Protein AF-A0A523IUK3-F1 (afdb_monomer)

Nearest PDB structures (foldseek):
  2kmu-assembly1_A  TM=2.994E-01  e=9.743E+00  Homo sapiens

Solvent-accessible surface area (backbone atoms only — not comparable to full-atom values): 3708 Å² total; per-residue (Å²): 112,72,68,64,54,51,54,51,37,58,76,69,48,67,62,69,80,40,85,72,59,92,56,83,81,86,53,64,70,60,70,72,38,57,77,92,47,40,65,58,54,52,50,40,46,74,74,66,54,66,84,78,81,75,82,126

Structure (mmCIF, N/CA/C/O backbone):
data_AF-A0A523IUK3-F1
#
_entry.id   AF-A0A523IUK3-F1
#
loop_
_atom_site.group_PDB
_atom_site.id
_atom_site.type_symbol
_atom_site.label_atom_id
_atom_site.label_alt_id
_atom_site.label_comp_id
_atom_site.label_asym_id
_atom_site.label_entity_id
_atom_site.label_seq_id
_atom_site.pdbx_PDB_ins_code
_atom_site.Cartn_x
_atom_site.Cartn_y
_atom_site.Cartn_z
_atom_site.occupancy
_atom_site.B_iso_or_equiv
_atom_site.auth_seq_id
_atom_site.auth_comp_id
_atom_site.auth_asym_id
_atom_site.auth_atom_id
_atom_site.pdbx_PDB_model_num
ATOM 1 N N . MET A 1 1 ? 3.431 -7.558 19.440 1.00 69.31 1 MET A N 1
ATOM 2 C CA . MET A 1 1 ? 3.496 -7.951 18.016 1.00 69.31 1 MET A CA 1
ATOM 3 C C . MET A 1 1 ? 2.889 -6.852 17.157 1.00 69.31 1 MET A C 1
ATOM 5 O O . MET A 1 1 ? 1.909 -6.258 17.601 1.00 69.31 1 MET A O 1
ATOM 9 N N . PRO A 1 2 ? 3.462 -6.541 15.986 1.00 81.69 2 PRO A N 1
ATOM 10 C CA . PRO A 1 2 ? 2.932 -5.527 15.077 1.00 81.69 2 PRO A CA 1
ATOM 11 C C . PRO A 1 2 ? 1.542 -5.882 14.528 1.00 81.69 2 PRO A C 1
ATOM 13 O O . PRO A 1 2 ? 0.699 -4.991 14.470 1.00 81.69 2 PRO A O 1
ATOM 16 N N . GLU A 1 3 ? 1.240 -7.157 14.240 1.00 86.88 3 GLU A N 1
ATOM 17 C CA . GLU A 1 3 ? -0.097 -7.542 13.749 1.00 86.88 3 GLU A CA 1
ATOM 18 C C . GLU A 1 3 ? -1.216 -7.218 14.747 1.00 86.88 3 GLU A C 1
ATOM 20 O O . GLU A 1 3 ? -2.264 -6.709 14.361 1.00 86.88 3 GLU A O 1
ATOM 25 N N . ALA A 1 4 ? -0.981 -7.440 16.045 1.00 91.06 4 ALA A N 1
ATOM 26 C CA . ALA A 1 4 ? -1.964 -7.132 17.086 1.00 91.06 4 ALA A CA 1
ATOM 27 C C . ALA A 1 4 ? -2.308 -5.633 17.134 1.00 91.06 4 ALA A C 1
ATOM 29 O O . ALA A 1 4 ? -3.462 -5.269 17.335 1.00 91.06 4 ALA A O 1
ATOM 30 N N . ARG A 1 5 ? -1.316 -4.763 16.897 1.00 88.06 5 ARG A N 1
ATOM 31 C CA . ARG A 1 5 ? -1.511 -3.305 16.867 1.00 88.06 5 ARG A CA 1
ATOM 32 C C . ARG A 1 5 ? -2.279 -2.856 15.626 1.00 88.06 5 ARG A C 1
ATOM 34 O O . ARG A 1 5 ? -3.119 -1.973 15.731 1.00 88.06 5 ARG A O 1
ATOM 41 N N . ILE A 1 6 ? -2.006 -3.473 14.474 1.00 87.81 6 ILE A N 1
ATOM 42 C CA . ILE A 1 6 ? -2.733 -3.195 13.227 1.00 87.81 6 ILE A CA 1
ATOM 43 C C . ILE A 1 6 ? -4.204 -3.589 13.391 1.00 87.81 6 ILE A C 1
ATOM 45 O O . ILE A 1 6 ? -5.083 -2.785 13.100 1.00 87.81 6 ILE A O 1
ATOM 49 N N . ASN A 1 7 ? -4.476 -4.781 13.928 1.00 90.06 7 ASN A N 1
ATOM 50 C CA . ASN A 1 7 ? -5.843 -5.260 14.137 1.00 90.06 7 ASN A CA 1
ATOM 51 C C . ASN A 1 7 ? -6.636 -4.382 15.116 1.00 90.06 7 ASN A C 1
ATOM 53 O O . ASN A 1 7 ? -7.818 -4.137 14.890 1.00 90.06 7 ASN A O 1
ATOM 57 N N . GLU A 1 8 ? -5.999 -3.873 16.175 1.00 90.94 8 GLU A N 1
ATOM 58 C CA . GLU A 1 8 ? -6.643 -2.939 17.106 1.00 90.94 8 GLU A CA 1
ATOM 59 C C . GLU A 1 8 ? -7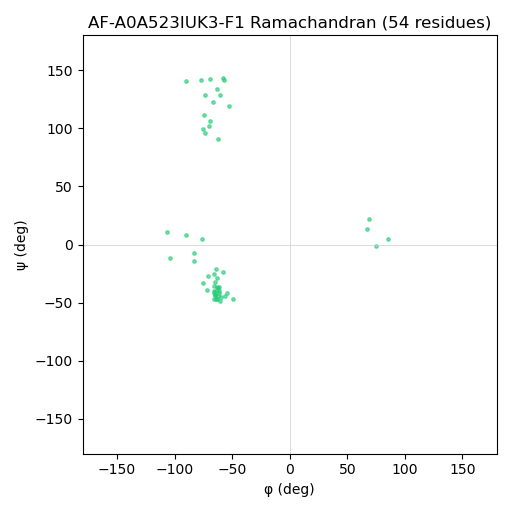.008 -1.608 16.425 1.00 90.94 8 GLU A C 1
ATOM 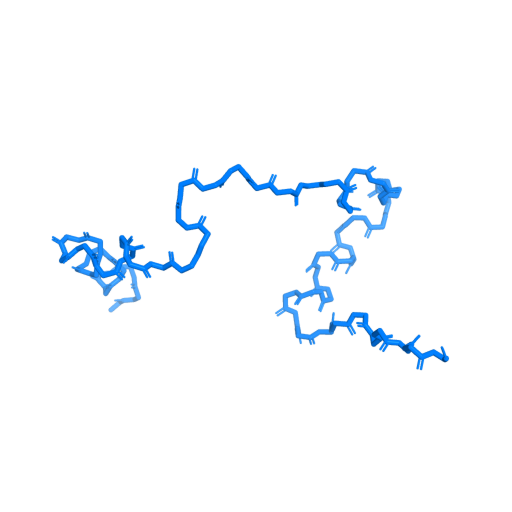61 O O . GLU A 1 8 ? -8.120 -1.114 16.603 1.00 90.94 8 GLU A O 1
ATOM 66 N N . ALA A 1 9 ? -6.109 -1.054 15.607 1.00 86.94 9 ALA A N 1
ATOM 67 C CA . ALA A 1 9 ? -6.364 0.170 14.848 1.00 86.94 9 ALA A CA 1
ATOM 68 C C . ALA A 1 9 ? -7.471 -0.016 13.787 1.00 86.94 9 ALA A C 1
ATOM 70 O O . ALA A 1 9 ? -8.292 0.880 13.591 1.00 86.94 9 ALA A O 1
ATOM 71 N N . VAL A 1 10 ? -7.555 -1.199 13.159 1.00 87.06 10 VAL A N 1
ATOM 72 C CA . VAL A 1 10 ? -8.672 -1.568 12.267 1.00 87.06 10 VAL A CA 1
ATOM 73 C C . VAL A 1 10 ? -9.986 -1.625 13.045 1.00 87.06 10 VAL A C 1
ATOM 75 O O . VAL A 1 10 ? -10.970 -1.036 12.611 1.00 87.06 10 VAL A O 1
ATOM 78 N N . ALA A 1 11 ? -10.008 -2.272 14.215 1.00 90.56 11 ALA A N 1
ATOM 79 C CA . ALA A 1 11 ? -11.212 -2.374 15.045 1.00 90.56 11 ALA A CA 1
ATOM 80 C C . ALA A 1 11 ? -11.718 -1.010 15.550 1.00 90.56 11 ALA A C 1
ATOM 82 O O . ALA A 1 11 ? -12.916 -0.837 15.765 1.00 90.56 11 ALA A O 1
ATOM 83 N N . LYS A 1 12 ? -10.813 -0.042 15.729 1.00 90.31 12 LYS A N 1
ATOM 84 C CA . LYS A 1 12 ? -11.128 1.341 16.116 1.00 90.31 12 LYS A CA 1
ATOM 85 C C . LYS A 1 12 ? -11.537 2.239 14.942 1.00 90.31 12 LYS A C 1
ATOM 87 O O . LYS A 1 12 ? -11.930 3.376 15.188 1.00 90.31 12 LYS A O 1
ATOM 92 N N . GLY A 1 13 ? -11.433 1.767 13.698 1.00 86.69 13 GLY A N 1
ATOM 93 C CA . GLY A 1 13 ? -11.696 2.584 12.510 1.00 86.69 13 GLY A CA 1
ATOM 94 C C . GLY A 1 13 ? -10.657 3.690 12.282 1.00 86.69 13 GLY A C 1
ATOM 95 O O . GLY A 1 13 ? -10.933 4.674 11.602 1.00 86.69 13 GLY A O 1
ATOM 96 N N . GLU A 1 14 ? -9.441 3.565 12.832 1.00 85.62 14 GLU A N 1
ATOM 97 C CA . GLU A 1 14 ? -8.392 4.596 12.689 1.00 85.62 14 GLU A CA 1
ATOM 98 C C . GLU A 1 14 ? -7.933 4.770 11.230 1.00 85.62 14 GLU A C 1
ATOM 100 O O . GLU A 1 14 ? -7.415 5.822 10.856 1.00 85.62 14 GLU A O 1
ATOM 105 N N . PHE A 1 15 ? -8.161 3.759 10.387 1.00 81.44 15 PHE A N 1
ATOM 106 C CA . PHE A 1 15 ? -7.865 3.803 8.955 1.00 81.44 15 PHE A CA 1
ATOM 107 C C . PHE A 1 15 ? -8.973 4.470 8.126 1.00 81.44 15 PHE A C 1
ATOM 109 O O . PHE A 1 15 ? -8.720 4.847 6.982 1.00 81.44 15 PHE A O 1
ATOM 116 N N . ASP A 1 16 ? -10.172 4.667 8.688 1.00 80.75 16 ASP A N 1
ATOM 117 C CA . ASP A 1 16 ? -11.315 5.194 7.936 1.00 80.75 16 ASP A CA 1
ATOM 118 C C . ASP A 1 16 ? -11.157 6.677 7.572 1.00 80.75 16 ASP A C 1
ATOM 120 O O . ASP A 1 16 ? -11.686 7.132 6.557 1.00 80.75 16 ASP A O 1
ATOM 124 N N . ASN A 1 17 ? -10.393 7.427 8.372 1.00 80.69 17 ASN A N 1
ATOM 125 C CA . ASN A 1 17 ? -10.123 8.850 8.160 1.00 80.69 17 ASN A CA 1
ATOM 126 C C . ASN A 1 17 ? -8.872 9.116 7.305 1.00 80.69 17 ASN A C 1
ATOM 128 O O . ASN A 1 17 ? -8.428 10.258 7.195 1.00 80.69 17 ASN A O 1
ATOM 132 N N . LEU A 1 18 ? -8.265 8.081 6.719 1.00 83.06 18 LEU A N 1
ATOM 133 C CA . LEU A 1 18 ? -7.077 8.284 5.903 1.00 83.06 18 LEU A CA 1
ATOM 134 C C . LEU A 1 18 ? -7.410 9.014 4.595 1.00 83.06 18 LEU A C 1
ATOM 136 O O . LEU A 1 18 ? -8.453 8.763 3.982 1.00 83.06 18 LEU A O 1
ATOM 140 N N . PRO A 1 19 ? -6.524 9.916 4.135 1.00 74.88 19 PRO A N 1
ATOM 141 C CA . PRO A 1 19 ? -6.662 10.499 2.811 1.00 74.88 19 PRO A CA 1
ATOM 142 C C . PRO A 1 19 ? -6.671 9.379 1.766 1.00 74.88 19 PRO A C 1
ATOM 144 O O . PRO A 1 19 ? -5.964 8.384 1.911 1.00 74.88 19 PRO A O 1
ATOM 147 N N . GLU A 1 20 ? -7.485 9.552 0.723 1.00 76.88 20 GLU A N 1
ATOM 148 C CA . GLU A 1 20 ? -7.627 8.583 -0.374 1.00 76.88 20 GLU A CA 1
ATOM 149 C C . GLU A 1 20 ? -8.276 7.244 0.051 1.00 76.88 20 GLU A C 1
ATOM 151 O O . GLU A 1 20 ? -8.280 6.279 -0.716 1.00 76.88 20 GLU A O 1
ATOM 156 N N . ASN A 1 21 ? -8.884 7.175 1.247 1.00 78.06 21 ASN A N 1
ATOM 157 C CA . ASN A 1 21 ? -9.581 5.974 1.705 1.00 78.06 21 ASN A CA 1
ATOM 158 C C . ASN A 1 21 ? -10.749 5.607 0.769 1.00 78.06 21 ASN A C 1
ATOM 160 O O . ASN A 1 21 ? -11.589 6.439 0.422 1.00 78.06 21 ASN A O 1
ATOM 164 N N . GLY A 1 22 ? -10.777 4.346 0.335 1.00 79.75 22 GLY A N 1
ATOM 165 C CA . GLY A 1 22 ? -11.748 3.824 -0.629 1.00 79.75 22 GLY A CA 1
ATOM 166 C C . GLY A 1 22 ? -11.514 4.235 -2.089 1.00 79.75 22 GLY A C 1
ATOM 167 O O . GLY A 1 22 ? -12.267 3.793 -2.959 1.00 79.75 22 GLY A O 1
ATOM 168 N N . GLN A 1 23 ? -10.491 5.043 -2.396 1.00 83.00 23 GLN A N 1
ATOM 169 C CA . GLN A 1 23 ? -10.159 5.372 -3.781 1.00 83.00 23 GLN A CA 1
ATOM 170 C C . GLN A 1 23 ? -9.424 4.206 -4.463 1.00 83.00 23 GLN A C 1
ATOM 172 O O . GLN A 1 23 ? -8.602 3.531 -3.836 1.00 83.00 23 GLN A O 1
ATOM 177 N N . PRO A 1 24 ? -9.702 3.940 -5.753 1.00 84.94 24 PRO A N 1
ATOM 178 C CA . PRO A 1 24 ? -8.977 2.924 -6.501 1.00 84.94 24 PRO A CA 1
ATOM 179 C C . PRO A 1 24 ? -7.498 3.304 -6.605 1.00 84.94 24 PRO A C 1
ATOM 181 O O . PRO A 1 24 ? -7.152 4.437 -6.933 1.00 84.94 24 PRO A O 1
ATOM 184 N N . LEU A 1 25 ? -6.623 2.335 -6.348 1.00 84.12 25 LEU A N 1
ATOM 185 C CA . LEU A 1 25 ? -5.181 2.537 -6.416 1.00 84.12 25 LEU A CA 1
ATOM 186 C C . LEU A 1 25 ? -4.741 2.810 -7.864 1.00 84.12 25 LEU A C 1
ATOM 188 O O . LEU A 1 25 ? -4.935 1.963 -8.739 1.00 84.12 25 LEU A O 1
ATOM 192 N N . ASP A 1 26 ? -4.088 3.951 -8.113 1.00 86.75 26 ASP A N 1
ATOM 193 C CA . ASP A 1 26 ? -3.441 4.202 -9.404 1.00 86.75 26 ASP A CA 1
ATOM 194 C C . ASP A 1 26 ? -2.154 3.374 -9.526 1.00 86.75 26 ASP A C 1
ATOM 196 O O . ASP A 1 26 ? -1.156 3.594 -8.836 1.00 86.75 26 ASP A O 1
ATOM 200 N N . LEU A 1 27 ? -2.187 2.394 -10.427 1.00 87.19 27 LEU A N 1
ATOM 201 C CA . LEU A 1 27 ? -1.056 1.5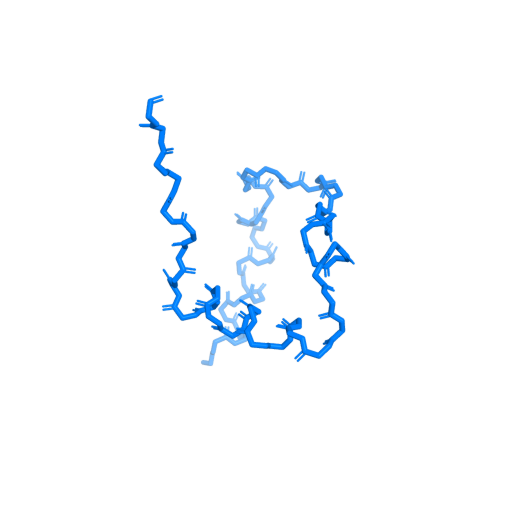19 -10.743 1.00 87.19 27 LEU A CA 1
ATOM 202 C C . LEU A 1 27 ? -0.432 1.844 -12.106 1.00 87.19 27 LEU A C 1
ATOM 204 O O . LEU A 1 27 ? 0.408 1.088 -12.602 1.00 87.19 27 LEU A O 1
ATOM 208 N N . SER A 1 28 ? -0.818 2.964 -12.720 1.00 88.50 28 SER A N 1
ATOM 209 C CA . SER A 1 28 ? -0.376 3.360 -14.059 1.00 88.50 28 SER A CA 1
ATOM 210 C C . SER A 1 28 ? 1.152 3.394 -14.182 1.00 88.50 28 SER A C 1
ATOM 212 O O . SER A 1 28 ? 1.705 2.896 -15.164 1.00 88.50 28 SER A O 1
ATOM 214 N N . ASP A 1 29 ? 1.851 3.904 -13.162 1.00 84.56 29 ASP A N 1
ATOM 215 C CA . ASP A 1 29 ? 3.322 3.959 -13.114 1.00 84.56 29 ASP A CA 1
ATOM 216 C C . ASP A 1 29 ? 3.973 2.560 -13.088 1.00 84.56 29 ASP A C 1
ATOM 218 O O . ASP A 1 29 ? 4.944 2.286 -13.802 1.00 84.56 29 ASP A O 1
ATOM 222 N N . TYR A 1 30 ? 3.377 1.626 -12.341 1.00 86.25 30 TYR A N 1
ATOM 223 C CA . TYR A 1 30 ? 3.836 0.238 -12.263 1.00 86.25 30 TYR A CA 1
ATOM 224 C C . TYR A 1 30 ? 3.698 -0.476 -13.614 1.00 86.25 30 TYR A C 1
ATOM 226 O O . TYR A 1 30 ? 4.619 -1.166 -14.059 1.00 86.25 30 TYR A O 1
ATOM 234 N N . PHE A 1 31 ? 2.568 -0.285 -14.304 1.00 89.69 31 PHE A N 1
ATOM 235 C CA . PHE A 1 31 ? 2.320 -0.923 -15.599 1.00 89.69 31 PHE A CA 1
ATOM 236 C C . PHE A 1 31 ? 3.104 -0.289 -16.746 1.00 89.69 31 PHE A C 1
ATOM 238 O O . PHE A 1 31 ? 3.543 -1.015 -17.639 1.00 89.69 31 PHE A O 1
ATOM 245 N N . ARG A 1 32 ? 3.343 1.028 -16.694 1.00 90.75 32 ARG A N 1
ATOM 246 C CA . ARG A 1 32 ? 4.208 1.741 -17.645 1.00 90.75 32 ARG A CA 1
ATOM 247 C C . ARG A 1 32 ? 5.674 1.311 -17.524 1.00 90.75 32 ARG A C 1
ATOM 249 O O . ARG A 1 32 ? 6.423 1.402 -18.494 1.00 90.75 32 ARG A O 1
ATOM 256 N N . THR A 1 33 ? 6.081 0.815 -16.358 1.00 88.62 33 THR A N 1
ATOM 257 C CA . THR A 1 33 ? 7.431 0.302 -16.128 1.00 88.62 33 THR A CA 1
ATOM 258 C C . THR A 1 33 ? 7.629 -1.064 -16.812 1.00 88.62 33 THR A C 1
ATOM 260 O O . THR A 1 33 ? 6.835 -1.989 -16.579 1.00 88.62 33 THR A O 1
ATOM 263 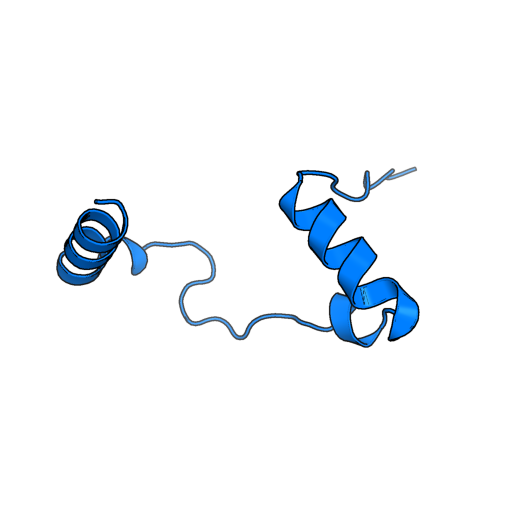N N . PRO A 1 34 ? 8.700 -1.249 -17.616 1.00 92.88 34 PRO A N 1
ATOM 264 C CA . PRO A 1 34 ? 9.028 -2.546 -18.204 1.00 92.88 34 PRO A CA 1
ATOM 265 C C . PRO A 1 34 ? 9.203 -3.621 -17.128 1.0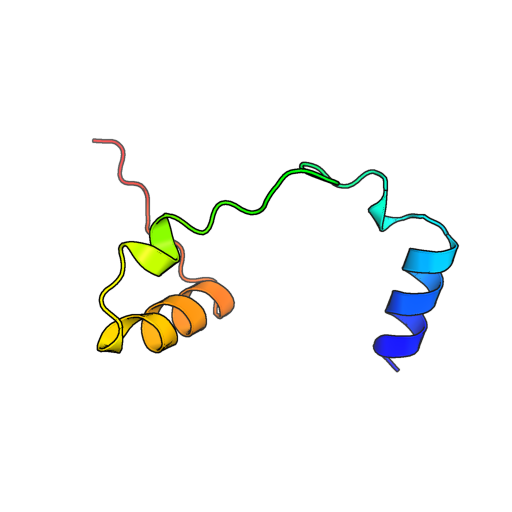0 92.88 34 PRO A C 1
ATOM 267 O O . PRO A 1 34 ? 9.790 -3.359 -16.080 1.00 92.88 34 PRO A O 1
ATOM 270 N N . VAL A 1 35 ? 8.737 -4.844 -17.404 1.00 92.19 35 VAL A N 1
ATOM 271 C CA . VAL A 1 35 ? 8.645 -5.947 -16.424 1.00 92.19 35 VAL A CA 1
ATOM 272 C C . VAL A 1 35 ? 9.947 -6.162 -15.646 1.00 92.19 35 VAL A C 1
ATOM 274 O O . VAL A 1 35 ? 9.925 -6.213 -14.419 1.00 92.19 35 VAL A O 1
ATOM 277 N N . GLN A 1 36 ? 11.078 -6.190 -16.351 1.00 91.75 36 GLN A N 1
ATOM 278 C CA . GLN A 1 36 ? 12.421 -6.372 -15.786 1.00 91.75 36 GLN A CA 1
ATOM 279 C C . GLN A 1 36 ? 12.825 -5.330 -14.730 1.00 91.75 36 GLN A C 1
ATOM 281 O O . GLN A 1 36 ? 13.668 -5.611 -13.886 1.00 91.75 36 GLN A O 1
ATOM 286 N N . PHE A 1 37 ? 12.214 -4.142 -14.741 1.00 92.31 37 PHE A N 1
ATOM 287 C CA . PHE A 1 37 ? 12.545 -3.064 -13.810 1.00 92.31 37 PHE A CA 1
ATOM 288 C C . PHE A 1 37 ? 11.524 -2.878 -12.684 1.00 92.31 37 PHE A C 1
ATOM 290 O O . PHE A 1 37 ? 11.822 -2.173 -11.722 1.00 92.31 37 PHE A O 1
ATOM 297 N N . ARG A 1 38 ? 10.342 -3.508 -12.751 1.00 91.38 38 ARG A N 1
ATOM 298 C CA . ARG A 1 38 ? 9.255 -3.293 -11.774 1.00 91.38 38 ARG A CA 1
ATOM 299 C C . ARG A 1 38 ? 9.689 -3.564 -10.337 1.00 91.38 38 ARG A C 1
ATOM 301 O O . ARG A 1 38 ? 9.410 -2.760 -9.456 1.00 91.38 38 ARG A O 1
ATOM 308 N N . ILE A 1 39 ? 10.411 -4.663 -10.121 1.00 90.88 39 ILE A N 1
ATOM 309 C CA . ILE A 1 39 ? 10.902 -5.057 -8.793 1.00 90.88 39 ILE A CA 1
ATOM 310 C C . ILE A 1 39 ? 11.924 -4.052 -8.260 1.00 90.88 39 ILE A C 1
ATOM 312 O O . ILE A 1 39 ? 11.871 -3.671 -7.095 1.00 90.88 39 ILE A O 1
ATOM 316 N N . ILE A 1 40 ? 12.826 -3.583 -9.124 1.00 90.88 40 ILE A N 1
ATOM 317 C CA . ILE A 1 40 ? 13.859 -2.615 -8.747 1.00 90.88 40 ILE A CA 1
ATOM 318 C C . ILE A 1 40 ? 13.205 -1.281 -8.366 1.00 90.88 40 ILE A C 1
ATOM 320 O O . ILE A 1 40 ? 13.518 -0.721 -7.318 1.00 90.88 40 ILE A O 1
ATOM 324 N N . PHE A 1 41 ? 12.260 -0.786 -9.172 1.00 89.12 41 PHE A N 1
ATOM 325 C CA . PHE A 1 41 ? 11.553 0.462 -8.875 1.00 89.12 41 PHE A CA 1
ATOM 326 C C . PHE A 1 41 ? 10.674 0.367 -7.621 1.00 89.12 41 PHE A C 1
ATOM 328 O O . PHE A 1 41 ? 10.669 1.305 -6.824 1.00 89.12 41 PHE A O 1
ATOM 335 N N . ASP A 1 42 ? 9.983 -0.757 -7.402 1.00 88.19 42 ASP A N 1
ATOM 336 C CA . ASP A 1 42 ? 9.202 -0.991 -6.180 1.00 88.19 42 ASP A CA 1
ATOM 337 C C . ASP A 1 42 ? 10.094 -1.008 -4.929 1.00 88.19 42 ASP A C 1
ATOM 339 O O . ASP A 1 42 ? 9.793 -0.344 -3.934 1.00 88.19 42 ASP A O 1
ATOM 343 N N . PHE A 1 43 ? 11.242 -1.691 -5.001 1.00 90.31 43 PHE A N 1
ATOM 344 C CA . PHE A 1 43 ? 12.218 -1.727 -3.912 1.00 90.31 43 PHE A CA 1
ATOM 345 C C . PHE A 1 43 ? 12.748 -0.328 -3.572 1.00 90.31 43 PHE A C 1
ATOM 347 O O . PHE A 1 43 ? 12.734 0.079 -2.410 1.00 90.31 43 PHE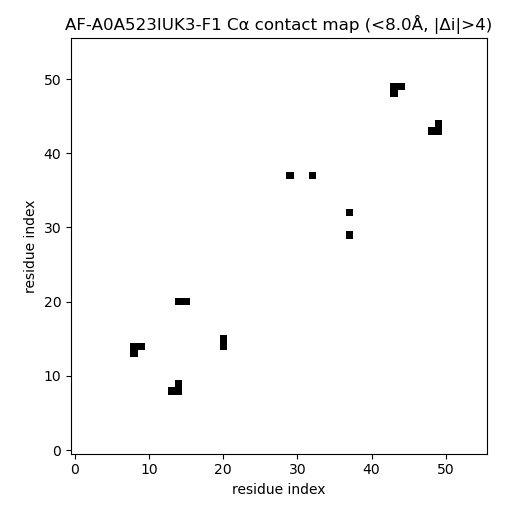 A O 1
ATOM 354 N N . LEU A 1 44 ? 13.157 0.442 -4.585 1.00 89.69 44 LEU A N 1
ATOM 355 C CA . LEU A 1 44 ? 13.652 1.807 -4.393 1.00 89.69 44 LEU A CA 1
ATOM 356 C C . LEU A 1 44 ? 12.583 2.720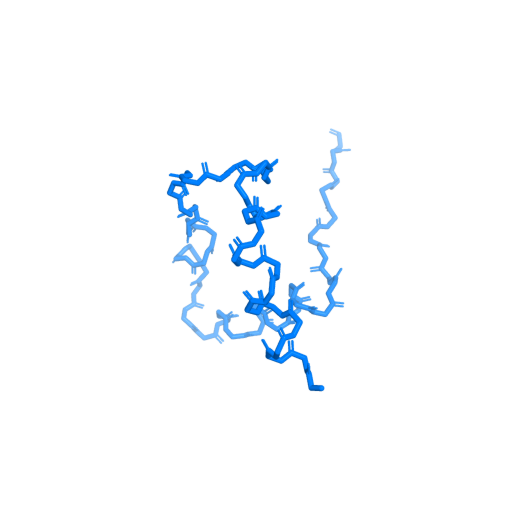 -3.778 1.00 89.69 44 LEU A C 1
ATOM 358 O O . LEU A 1 44 ? 12.881 3.475 -2.851 1.00 89.69 44 LEU A O 1
ATOM 362 N N . LYS A 1 45 ? 11.327 2.606 -4.227 1.00 85.44 45 LYS A N 1
ATOM 363 C CA . LYS A 1 45 ? 10.197 3.356 -3.662 1.00 85.44 45 LYS A CA 1
ATOM 364 C C . LYS A 1 45 ? 10.007 3.046 -2.174 1.00 85.44 45 LYS A C 1
ATOM 366 O O . LYS A 1 45 ? 9.859 3.974 -1.380 1.00 85.44 45 LYS A O 1
ATOM 371 N N . LYS A 1 46 ? 10.053 1.765 -1.788 1.00 87.50 46 LYS A N 1
ATOM 372 C CA . LYS A 1 46 ? 9.942 1.319 -0.384 1.00 87.50 46 LYS A CA 1
ATOM 373 C C . LYS A 1 46 ? 11.109 1.790 0.484 1.00 87.50 46 LYS A C 1
ATOM 375 O O . LYS A 1 46 ? 10.904 2.090 1.654 1.00 87.50 46 LYS A O 1
ATOM 380 N N . ALA A 1 47 ? 12.301 1.919 -0.093 1.00 91.31 47 ALA A N 1
ATOM 381 C CA . ALA A 1 47 ? 13.478 2.474 0.575 1.00 91.31 47 ALA A CA 1
ATOM 382 C C . ALA A 1 47 ? 13.454 4.015 0.711 1.00 91.31 47 ALA A C 1
ATOM 384 O O . ALA A 1 47 ? 14.427 4.605 1.173 1.00 91.31 47 ALA A O 1
ATOM 385 N N . GLY A 1 48 ? 12.363 4.683 0.314 1.00 84.31 48 GLY A N 1
ATOM 386 C CA . GLY A 1 48 ? 12.210 6.136 0.424 1.00 84.31 48 GLY A CA 1
ATOM 387 C C . GLY A 1 48 ? 12.811 6.925 -0.743 1.00 84.31 48 GLY A C 1
ATOM 388 O O . GLY A 1 48 ? 12.762 8.157 -0.736 1.00 84.31 48 G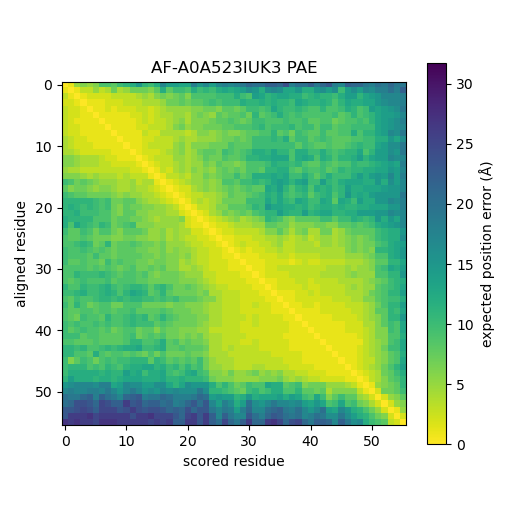LY A O 1
ATOM 389 N N . PHE A 1 49 ? 13.329 6.255 -1.780 1.00 82.38 49 PHE A N 1
ATOM 390 C CA . PHE A 1 49 ? 13.790 6.930 -2.991 1.00 82.38 49 PHE A CA 1
ATOM 391 C C . PHE A 1 49 ? 12.586 7.359 -3.826 1.00 82.38 49 PHE A C 1
ATOM 393 O O . PHE A 1 49 ? 11.986 6.585 -4.572 1.00 82.38 49 PHE A O 1
ATOM 400 N N . ARG A 1 50 ? 12.227 8.635 -3.703 1.00 70.75 50 ARG A N 1
ATOM 401 C CA . ARG A 1 50 ? 11.221 9.278 -4.548 1.00 70.75 50 ARG A CA 1
ATOM 402 C C . ARG A 1 50 ? 11.914 9.883 -5.762 1.00 70.75 50 ARG A C 1
ATOM 404 O O . ARG A 1 50 ? 12.996 10.462 -5.646 1.00 70.75 50 ARG A O 1
ATO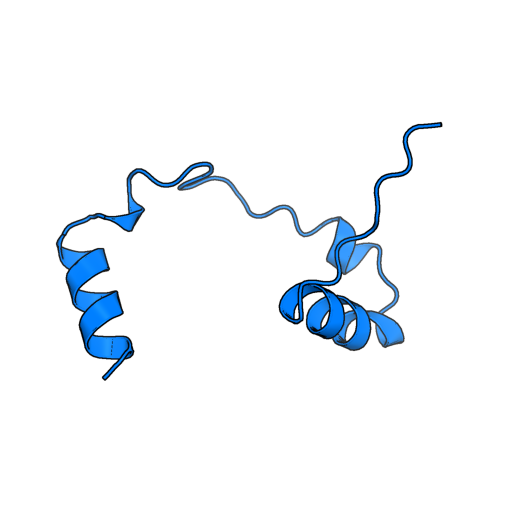M 411 N N . ARG A 1 51 ? 11.284 9.773 -6.937 1.00 65.94 51 ARG A N 1
ATOM 412 C CA . ARG A 1 51 ? 11.667 10.584 -8.098 1.00 65.94 51 ARG A CA 1
ATOM 413 C C . ARG A 1 51 ? 11.647 12.037 -7.630 1.00 65.94 51 ARG A C 1
ATOM 415 O O . ARG A 1 51 ? 10.622 12.512 -7.162 1.00 65.94 51 ARG A O 1
ATOM 422 N N . ARG A 1 52 ? 12.785 12.720 -7.694 1.00 63.69 52 ARG A N 1
ATOM 423 C CA . ARG A 1 52 ? 12.840 14.155 -7.431 1.00 63.69 52 ARG A CA 1
ATOM 424 C C . ARG A 1 52 ? 12.145 14.825 -8.604 1.00 63.69 52 ARG A C 1
ATOM 426 O O . ARG A 1 52 ? 12.707 14.879 -9.692 1.00 63.69 52 ARG A O 1
ATOM 433 N N . ASN A 1 53 ? 10.903 15.244 -8.399 1.00 53.66 53 ASN A N 1
ATOM 434 C CA . ASN A 1 53 ? 10.181 16.104 -9.325 1.00 53.66 53 ASN A CA 1
ATOM 435 C C . ASN A 1 53 ? 10.952 17.430 -9.405 1.00 53.66 53 ASN A C 1
ATOM 437 O O . ASN A 1 53 ? 10.766 18.319 -8.580 1.00 53.66 53 ASN A O 1
ATOM 441 N N . LEU A 1 54 ? 11.890 17.517 -10.352 1.00 51.06 54 LEU A N 1
ATOM 442 C CA . LEU A 1 54 ? 12.454 18.785 -10.791 1.00 51.06 54 LEU A CA 1
ATOM 443 C C . LEU A 1 54 ? 11.379 19.467 -11.633 1.00 51.06 54 LEU A C 1
ATOM 445 O O . LEU A 1 54 ? 11.229 19.162 -12.813 1.00 51.06 54 LEU A O 1
ATOM 449 N N . SER A 1 55 ? 10.610 20.355 -11.009 1.00 49.09 55 SER A N 1
ATOM 450 C CA . SER A 1 55 ? 9.994 21.446 -11.756 1.00 49.09 55 SER A CA 1
ATOM 451 C C . SER A 1 55 ? 11.134 22.372 -12.177 1.00 49.09 55 SER A C 1
ATOM 453 O O . SER A 1 55 ? 11.743 23.015 -11.320 1.00 49.09 55 SER A O 1
ATOM 455 N N . CYS A 1 56 ? 11.488 22.340 -13.460 1.00 40.69 56 CYS A N 1
ATOM 456 C CA . CYS A 1 56 ? 12.201 23.437 -14.109 1.00 40.69 56 CYS A CA 1
ATOM 457 C C . CYS A 1 56 ? 11.209 24.550 -14.442 1.00 40.69 56 CYS A C 1
ATOM 459 O O . CYS A 1 56 ? 10.049 24.209 -14.771 1.00 40.69 56 CYS A O 1
#

Sequence (56 aa):
MPEARINEAVAKGEFDNLPENGQPLDLSDYFRTPVQFRIIFDFLKKAGFRRRNLSC

Foldseek 3Di:
DVVVVVVVCVVVCVVVPDPCPPPDDDCVVLVVDDPVCSVVVVVCVVVVNDDPPPPD

pLDDT: mean 82.65, std 11.49, range [40.69, 92.88]

Mean predicted aligned error: 8.14 Å

Secondary structure (DSSP, 8-state):
-HHHHHHHHHHTTTTTTSTTTTPPP--HHHHHS-HHHHHHHHHHHHTT--------

Radius of gyration: 16.03 Å; Cα contacts (8 Å, |Δi|>4): 10; chains: 1; bounding box: 26×31×36 Å